Protein AF-A0AAW8WT25-F1 (afdb_monomer)

Radius of gyration: 12.59 Å; Cα contacts (8 Å, |Δi|>4): 162; chains: 1; bounding box: 33×20×33 Å

Organism: NCBI:txid47770

Mean predicted aligned error: 3.93 Å

Sequence (91 aa):
MKYDYIEYVPEHMKVQQSEVLHDDNVYGGQKILIYFTNTLNKTTGIAEVPTYKWIDKGNLSSDDIAFCNKVLHWNASGFFQNARDGGMKFA

Solvent-accessible surface area (backbone atoms only — not comparable to full-atom values): 5121 Å² total; per-residue (Å²): 109,81,27,67,73,51,71,42,72,94,76,31,34,38,36,29,29,32,45,71,38,80,36,87,90,38,87,88,36,47,34,33,45,38,38,41,31,33,67,85,80,66,33,38,30,34,32,33,41,85,80,69,44,71,80,39,59,71,75,50,48,74,66,55,50,55,48,51,52,50,53,52,68,78,36,50,69,56,52,54,53,36,18,72,68,73,28,69,79,85,127

Foldseek 3Di:
DKAWDDADVVQQKTKIKAAWDADPVDVVRTKMKIKIARNPPRFIWIAMPPVRHTPGPGPDDPVRNVVVSVVCVVCRVVRNVQNPVVYDDDD

Secondary structure (DSSP, 8-state):
-EEEEEEETTTTEEEEEEPPEE-TTSTTSEEEEEEEEETTT--EEEEEETT--EEE-TT--HHHHHHHHHHHHHHHHHHHHHHHTTS----

Structure (mmCIF, N/CA/C/O backbone):
data_AF-A0AAW8WT25-F1
#
_entry.id   AF-A0AAW8WT25-F1
#
loop_
_atom_site.group_PDB
_atom_site.id
_atom_site.type_symbol
_atom_site.label_atom_id
_atom_site.label_alt_id
_atom_site.label_comp_id
_atom_site.label_asym_id
_atom_site.label_entity_id
_atom_site.label_seq_id
_atom_site.pdbx_PDB_ins_code
_atom_site.Cartn_x
_atom_site.Cartn_y
_atom_site.Cartn_z
_atom_site.occupancy
_atom_site.B_iso_or_equiv
_atom_site.auth_seq_id
_atom_site.auth_comp_id
_atom_site.auth_asym_id
_atom_site.auth_atom_id
_atom_site.pdbx_PDB_model_num
ATOM 1 N N . MET A 1 1 ? 13.082 -5.884 0.404 1.00 76.25 1 MET A N 1
ATOM 2 C CA . MET A 1 1 ? 12.903 -5.418 1.810 1.00 76.25 1 MET A CA 1
ATOM 3 C C . MET A 1 1 ? 11.654 -4.540 1.935 1.00 76.25 1 MET A C 1
ATOM 5 O O . MET A 1 1 ? 11.144 -4.127 0.901 1.00 76.25 1 MET A O 1
ATOM 9 N N . LYS A 1 2 ? 11.129 -4.297 3.152 1.00 84.88 2 LYS A N 1
ATOM 10 C CA . LYS A 1 2 ? 10.028 -3.343 3.406 1.00 84.88 2 LYS A CA 1
ATOM 11 C C . LYS A 1 2 ? 10.550 -2.140 4.191 1.00 84.88 2 LYS A C 1
ATOM 13 O O . LYS A 1 2 ? 11.204 -2.335 5.211 1.00 84.88 2 LYS A O 1
ATOM 18 N N . TYR A 1 3 ? 10.218 -0.940 3.740 1.00 88.00 3 TYR A N 1
ATOM 19 C CA . TYR A 1 3 ? 10.615 0.327 4.342 1.00 88.00 3 TYR A CA 1
ATOM 20 C C . TYR A 1 3 ? 9.388 1.092 4.816 1.00 88.00 3 TYR A C 1
ATOM 22 O O . TYR A 1 3 ? 8.397 1.178 4.089 1.00 88.00 3 TYR A O 1
ATOM 30 N N . ASP A 1 4 ? 9.454 1.652 6.020 1.00 91.38 4 ASP A N 1
ATOM 31 C CA . ASP A 1 4 ? 8.417 2.558 6.505 1.00 91.38 4 ASP A CA 1
ATOM 32 C C . ASP A 1 4 ? 8.409 3.837 5.659 1.00 91.38 4 ASP A C 1
ATOM 34 O O . ASP A 1 4 ? 9.466 4.367 5.308 1.00 91.38 4 ASP A O 1
ATOM 38 N N . TYR A 1 5 ? 7.207 4.299 5.308 1.00 90.44 5 TYR A N 1
ATOM 39 C CA . TYR A 1 5 ? 7.013 5.520 4.532 1.00 90.44 5 TYR A CA 1
ATOM 40 C C . TYR A 1 5 ? 6.241 6.568 5.331 1.00 90.44 5 TYR A C 1
ATOM 42 O O . TYR A 1 5 ? 6.769 7.629 5.623 1.00 90.44 5 TYR A O 1
ATOM 50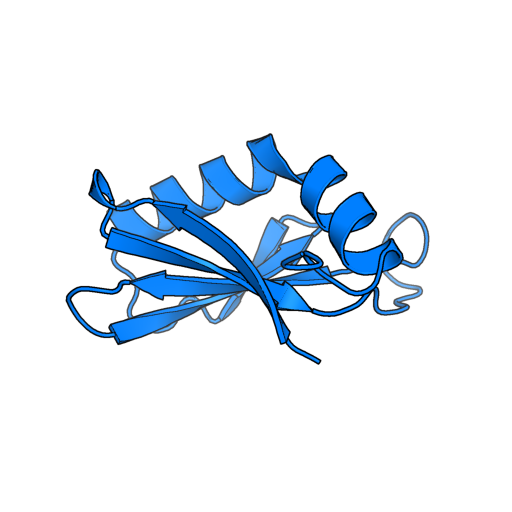 N N . ILE A 1 6 ? 4.997 6.300 5.720 1.00 93.00 6 ILE A N 1
ATOM 51 C CA . ILE A 1 6 ? 4.221 7.262 6.511 1.00 93.00 6 ILE A CA 1
ATOM 52 C C . ILE A 1 6 ? 3.168 6.546 7.345 1.00 93.00 6 ILE A C 1
ATOM 54 O O . ILE A 1 6 ? 2.687 5.474 6.974 1.00 93.00 6 ILE A O 1
ATOM 58 N N . GLU A 1 7 ? 2.789 7.154 8.462 1.00 94.00 7 GLU A N 1
ATOM 59 C CA . GLU A 1 7 ? 1.656 6.726 9.270 1.00 94.00 7 GLU A CA 1
ATOM 60 C C . GLU A 1 7 ? 0.637 7.862 9.369 1.00 94.00 7 GLU A C 1
ATOM 62 O O . GLU A 1 7 ? 0.922 8.941 9.888 1.00 94.00 7 GLU A O 1
ATOM 67 N N . TYR A 1 8 ? -0.559 7.612 8.843 1.00 93.19 8 TYR A N 1
ATOM 68 C CA . TYR A 1 8 ? -1.711 8.497 8.925 1.00 93.19 8 TYR A CA 1
ATOM 69 C C . TYR A 1 8 ? -2.520 8.123 10.162 1.00 93.19 8 TYR A C 1
ATOM 71 O O . TYR A 1 8 ? -3.339 7.206 10.135 1.00 93.19 8 TYR A O 1
ATOM 79 N N . VAL A 1 9 ? -2.236 8.799 11.275 1.00 91.94 9 VAL A N 1
ATOM 80 C CA . VAL A 1 9 ? -2.855 8.507 12.576 1.00 91.94 9 VAL A CA 1
ATOM 81 C C . VAL A 1 9 ? -4.382 8.701 12.573 1.00 91.94 9 VAL A C 1
ATOM 83 O O . VAL A 1 9 ? -5.056 7.804 13.079 1.00 91.94 9 VAL A O 1
ATOM 86 N N . PRO A 1 10 ? -4.957 9.789 12.010 1.00 91.38 10 PRO A N 1
ATOM 87 C CA . PRO A 1 10 ? -6.413 9.990 12.006 1.00 91.38 10 PRO A CA 1
ATOM 88 C C . PRO A 1 10 ? -7.171 8.935 11.190 1.00 91.38 10 PRO A C 1
ATOM 90 O O . PRO A 1 10 ? -8.255 8.511 11.574 1.00 91.38 10 PRO A O 1
ATOM 93 N N . GLU A 1 11 ? -6.587 8.488 10.081 1.00 94.50 11 GLU A N 1
ATOM 94 C CA . GLU A 1 11 ? -7.132 7.455 9.196 1.00 94.50 11 GLU A CA 1
ATOM 95 C C . GLU A 1 11 ? -6.697 6.043 9.602 1.00 94.50 11 GLU A C 1
ATOM 97 O O . GLU A 1 11 ? -7.027 5.070 8.927 1.00 94.50 11 GLU A O 1
ATOM 102 N N . HIS A 1 12 ? -5.946 5.925 10.701 1.00 95.75 12 HIS A N 1
ATOM 103 C CA . HIS A 1 12 ? -5.416 4.675 11.226 1.00 95.75 12 HIS A CA 1
ATOM 104 C C . HIS A 1 12 ? -4.703 3.832 10.167 1.00 95.75 12 HIS A C 1
ATOM 106 O O . HIS A 1 12 ? -4.900 2.623 10.096 1.00 95.75 12 HIS A O 1
ATOM 112 N N . MET A 1 13 ? -3.874 4.454 9.330 1.00 97.38 13 MET A N 1
ATOM 113 C CA . MET A 1 13 ? -3.260 3.782 8.189 1.00 97.38 13 MET A CA 1
ATOM 114 C C . MET A 1 13 ? -1.742 3.907 8.220 1.00 97.38 13 MET A C 1
ATOM 116 O O . MET A 1 13 ? -1.187 4.993 8.056 1.00 97.38 13 MET A O 1
ATOM 120 N N . LYS A 1 14 ? -1.056 2.772 8.357 1.00 97.00 14 LYS A N 1
ATOM 121 C CA . LYS A 1 14 ? 0.391 2.679 8.161 1.00 97.00 14 LYS A CA 1
ATOM 122 C C . LYS A 1 14 ? 0.693 2.299 6.716 1.00 97.00 14 LYS A C 1
ATOM 124 O O . LYS A 1 14 ? 0.116 1.350 6.182 1.00 97.00 14 LYS A O 1
ATOM 129 N N . VAL A 1 15 ? 1.631 3.017 6.108 1.00 96.44 15 VAL A N 1
ATOM 130 C CA . VAL A 1 15 ? 2.099 2.798 4.740 1.00 96.44 15 VAL A CA 1
ATOM 131 C C . VAL A 1 15 ? 3.575 2.435 4.765 1.00 96.44 15 VAL A C 1
ATOM 133 O O . VAL A 1 15 ? 4.410 3.140 5.337 1.00 96.44 15 VAL A O 1
ATOM 136 N N . GLN A 1 16 ? 3.895 1.331 4.107 1.00 95.75 16 GLN A N 1
ATOM 137 C CA . GLN A 1 16 ? 5.256 0.871 3.874 1.00 95.75 16 GLN A CA 1
ATOM 138 C C . GLN A 1 16 ? 5.446 0.621 2.383 1.00 95.75 16 GLN A C 1
ATOM 140 O O . GLN A 1 16 ? 4.477 0.479 1.640 1.00 95.75 16 GLN A O 1
ATOM 145 N N . GLN A 1 17 ? 6.688 0.497 1.942 1.00 94.56 17 GLN A N 1
ATOM 146 C CA . GLN A 1 17 ? 6.994 0.224 0.546 1.00 94.56 17 GLN A CA 1
ATOM 147 C C . GLN A 1 17 ? 8.136 -0.768 0.366 1.00 94.56 17 GLN A C 1
ATOM 149 O O . GLN A 1 17 ? 8.923 -0.995 1.283 1.00 94.56 17 GLN A O 1
ATOM 154 N N . SER A 1 18 ? 8.227 -1.375 -0.813 1.00 93.00 18 SER A N 1
ATOM 155 C CA . SER A 1 18 ? 9.388 -2.169 -1.204 1.00 93.00 18 SER A CA 1
ATOM 156 C C . SER A 1 18 ? 10.555 -1.298 -1.671 1.00 93.00 18 SER A C 1
ATOM 158 O O . SER A 1 18 ? 10.422 -0.093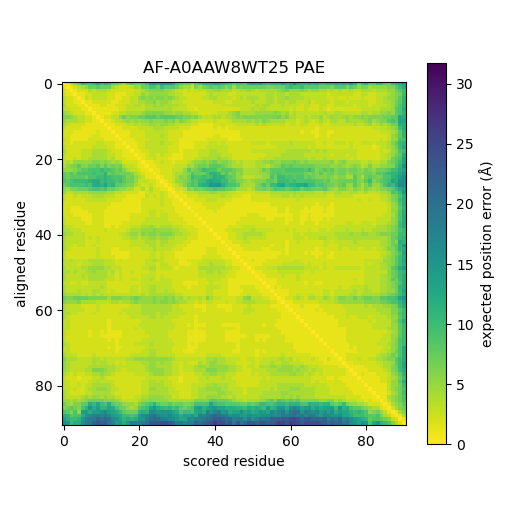 -1.878 1.00 93.00 18 SER A O 1
ATOM 160 N N . GLU A 1 19 ? 11.697 -1.938 -1.904 1.00 90.94 19 GLU A N 1
ATOM 161 C CA . GLU A 1 19 ? 12.707 -1.407 -2.823 1.00 90.94 19 GLU A CA 1
ATOM 162 C C . GLU A 1 19 ? 12.146 -1.263 -4.247 1.00 90.94 19 GLU A C 1
ATOM 164 O O . GLU A 1 19 ? 11.069 -1.785 -4.565 1.00 90.94 19 GLU A O 1
ATOM 169 N N . VAL A 1 20 ? 12.888 -0.569 -5.113 1.00 91.25 20 VAL A N 1
ATOM 170 C CA . VAL A 1 20 ? 12.570 -0.529 -6.543 1.00 91.25 20 VAL A CA 1
ATOM 171 C C . VAL A 1 20 ? 12.766 -1.922 -7.130 1.00 91.25 20 VAL A C 1
ATOM 173 O O . VAL A 1 20 ? 13.850 -2.493 -7.053 1.00 91.25 20 VAL A O 1
ATOM 176 N N . LEU A 1 21 ? 11.717 -2.449 -7.746 1.00 91.06 21 LEU A N 1
ATOM 177 C CA . LEU A 1 21 ? 11.731 -3.714 -8.465 1.00 91.06 21 LEU A CA 1
ATOM 178 C C . LEU A 1 21 ? 11.775 -3.441 -9.967 1.00 91.06 21 LEU A C 1
ATOM 180 O O . LEU A 1 21 ? 11.178 -2.477 -10.449 1.00 91.06 21 LEU A O 1
ATOM 184 N N . HIS A 1 22 ? 12.453 -4.308 -10.708 1.00 90.44 22 HIS A N 1
ATOM 185 C CA . HIS A 1 22 ? 12.458 -4.259 -12.165 1.00 90.44 22 HIS A CA 1
ATOM 186 C C . HIS A 1 22 ? 11.260 -5.034 -12.735 1.00 90.44 22 HIS A C 1
ATOM 188 O O . HIS A 1 22 ? 10.956 -6.130 -12.260 1.00 90.44 22 HIS A O 1
ATOM 194 N N . ASP A 1 23 ? 10.570 -4.462 -13.723 1.00 88.44 23 ASP A N 1
ATOM 195 C CA . ASP A 1 23 ? 9.476 -5.117 -14.454 1.00 88.44 23 ASP A CA 1
ATOM 196 C C . ASP A 1 23 ? 9.365 -4.557 -15.876 1.00 88.44 23 ASP A C 1
ATOM 198 O O . ASP A 1 23 ? 8.935 -3.418 -16.066 1.00 88.44 23 ASP A O 1
ATOM 202 N N . ASP A 1 24 ? 9.721 -5.371 -16.870 1.00 88.75 24 ASP A N 1
ATOM 203 C CA . ASP A 1 24 ? 9.711 -4.999 -18.291 1.00 88.75 24 ASP A CA 1
ATOM 204 C C . ASP A 1 24 ? 8.309 -4.698 -18.843 1.00 88.75 24 ASP A C 1
ATOM 206 O O . ASP A 1 24 ? 8.174 -4.071 -19.894 1.00 88.75 24 ASP A O 1
ATOM 210 N N . ASN A 1 25 ? 7.249 -5.112 -18.141 1.00 86.81 25 ASN A N 1
ATOM 211 C CA . ASN A 1 25 ? 5.867 -4.869 -18.560 1.00 86.81 25 ASN A CA 1
ATOM 212 C C . ASN A 1 25 ? 5.324 -3.520 -18.066 1.00 86.81 25 ASN A C 1
ATOM 214 O O . ASN A 1 25 ? 4.190 -3.154 -18.380 1.00 86.81 25 ASN A O 1
ATOM 218 N N . VAL A 1 26 ? 6.110 -2.780 -17.280 1.00 84.69 26 VAL A N 1
ATOM 219 C CA . VAL A 1 26 ? 5.750 -1.469 -16.741 1.00 84.69 26 VAL A CA 1
ATOM 220 C C . VAL A 1 26 ? 6.532 -0.387 -17.480 1.00 84.69 26 VAL A C 1
ATOM 222 O O . VAL A 1 26 ? 7.737 -0.500 -17.693 1.00 84.69 26 VAL A O 1
ATOM 225 N N . TYR A 1 27 ? 5.858 0.703 -17.854 1.00 78.50 27 TYR A N 1
ATOM 226 C CA . TYR A 1 27 ? 6.523 1.847 -18.479 1.00 78.50 27 TYR A CA 1
ATOM 227 C C . TYR A 1 27 ? 7.640 2.391 -17.573 1.00 78.50 27 TYR A C 1
ATOM 229 O O . TYR A 1 27 ? 7.401 2.742 -16.419 1.00 78.50 27 TYR A O 1
ATOM 237 N N . GLY A 1 28 ? 8.865 2.455 -18.101 1.00 82.88 28 GLY A N 1
ATOM 238 C CA . GLY A 1 28 ? 10.063 2.826 -17.339 1.00 82.88 28 GLY A CA 1
ATOM 239 C C . GLY A 1 28 ? 10.762 1.660 -16.631 1.00 82.88 28 GLY A C 1
ATOM 240 O O . GLY A 1 28 ? 11.768 1.888 -15.965 1.00 82.88 28 GLY A O 1
ATOM 241 N N . GLY A 1 29 ? 10.265 0.425 -16.774 1.00 90.06 29 GLY A N 1
ATOM 242 C CA . GLY A 1 29 ? 10.923 -0.796 -16.303 1.00 90.06 29 GLY A CA 1
ATOM 243 C C . GLY A 1 29 ? 11.020 -0.924 -14.782 1.00 90.06 29 GLY A C 1
ATOM 244 O O . GLY A 1 29 ? 11.781 -1.749 -14.284 1.00 90.06 29 GLY A O 1
ATOM 245 N N . GLN A 1 30 ? 10.335 -0.067 -14.024 1.00 91.06 30 GLN A N 1
ATOM 246 C CA . GLN A 1 30 ? 10.475 0.041 -12.575 1.00 91.06 30 GLN A CA 1
ATOM 247 C C . GLN A 1 30 ? 9.104 0.046 -11.914 1.00 91.06 30 GLN A C 1
ATOM 249 O O . GLN A 1 30 ? 8.217 0.802 -12.313 1.00 91.06 30 GLN A O 1
ATOM 254 N N . LYS A 1 31 ? 8.955 -0.751 -10.857 1.00 93.69 31 LYS A N 1
ATOM 255 C CA . LYS A 1 31 ? 7.763 -0.767 -10.011 1.00 93.69 31 LYS A CA 1
ATOM 256 C C . LYS A 1 31 ? 8.114 -0.825 -8.534 1.00 93.69 31 LYS A C 1
ATOM 258 O O . LYS A 1 31 ? 9.196 -1.265 -8.155 1.00 93.69 31 LYS A O 1
ATOM 263 N N . ILE A 1 32 ? 7.175 -0.405 -7.698 1.00 94.00 32 ILE A N 1
ATOM 264 C CA . ILE A 1 32 ? 7.275 -0.482 -6.238 1.00 94.00 32 ILE A CA 1
ATOM 265 C C . ILE A 1 32 ? 5.980 -1.059 -5.699 1.00 94.00 32 ILE A C 1
ATOM 267 O O . ILE A 1 32 ? 4.899 -0.716 -6.174 1.00 94.00 32 ILE A O 1
ATOM 271 N N . LEU A 1 33 ? 6.100 -1.918 -4.692 1.00 95.75 33 LEU A N 1
ATOM 272 C CA . LEU A 1 33 ? 4.967 -2.433 -3.940 1.00 95.75 33 LEU A CA 1
ATOM 273 C C . LEU A 1 33 ? 4.725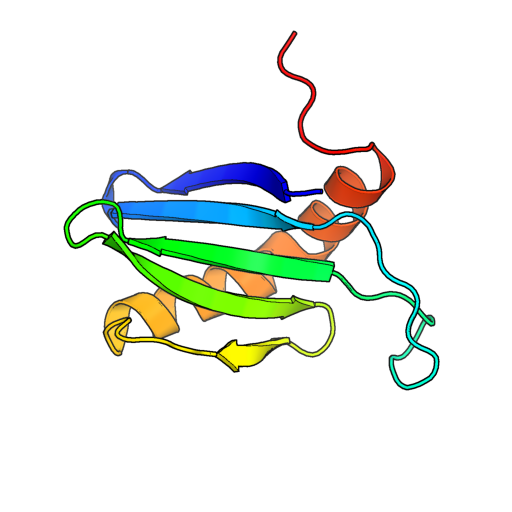 -1.550 -2.724 1.00 95.75 33 LEU A C 1
ATOM 275 O O . LEU A 1 33 ? 5.636 -1.336 -1.927 1.00 95.75 33 LEU A O 1
ATOM 279 N N . ILE A 1 34 ? 3.497 -1.076 -2.569 1.00 96.88 34 ILE A N 1
ATOM 280 C CA . ILE A 1 34 ? 3.038 -0.289 -1.431 1.00 96.88 34 ILE A CA 1
ATOM 281 C C . ILE A 1 34 ? 2.164 -1.178 -0.564 1.00 96.88 34 ILE A C 1
ATOM 283 O O . ILE A 1 34 ? 1.186 -1.760 -1.032 1.00 96.88 34 ILE A O 1
ATOM 287 N N . TYR A 1 35 ? 2.536 -1.284 0.702 1.00 97.12 35 TYR A N 1
ATOM 288 C CA . TYR A 1 35 ? 1.847 -2.067 1.709 1.00 97.12 35 TYR A CA 1
ATOM 289 C C . TYR A 1 35 ? 1.071 -1.122 2.614 1.00 97.12 35 TYR A C 1
ATOM 291 O O . TYR A 1 35 ? 1.645 -0.232 3.240 1.00 97.12 35 TYR A O 1
ATOM 299 N N . PHE A 1 36 ? -0.225 -1.361 2.710 1.00 97.62 36 PHE A N 1
ATOM 300 C CA . PHE A 1 36 ? -1.134 -0.665 3.602 1.00 97.62 36 PHE A CA 1
ATOM 301 C C . PHE A 1 36 ? -1.476 -1.568 4.779 1.00 97.62 36 PHE A C 1
ATOM 303 O O . PHE A 1 36 ? -1.656 -2.776 4.620 1.00 97.62 36 PHE A O 1
ATOM 310 N N . THR A 1 37 ? -1.539 -0.996 5.974 1.00 97.69 37 THR A N 1
ATOM 311 C CA . THR A 1 37 ? -1.993 -1.677 7.187 1.00 97.69 37 THR A CA 1
ATOM 312 C C . THR A 1 37 ? -2.886 -0.737 7.972 1.00 97.69 37 THR A C 1
ATOM 314 O O . THR A 1 37 ? -2.409 0.274 8.486 1.00 97.69 37 THR A O 1
ATOM 317 N N . ASN A 1 38 ? -4.162 -1.091 8.108 1.00 97.12 38 ASN A N 1
ATOM 318 C CA . ASN A 1 38 ? -5.043 -0.398 9.031 1.00 97.12 38 ASN A CA 1
ATOM 319 C C . ASN A 1 38 ? -4.621 -0.760 10.467 1.00 97.12 38 ASN A C 1
ATOM 321 O O . ASN A 1 38 ? -4.559 -1.929 10.853 1.00 97.12 38 ASN A O 1
ATOM 325 N N . THR A 1 39 ? -4.248 0.237 11.260 1.00 96.12 39 THR A N 1
ATOM 326 C CA . THR A 1 39 ? -3.629 0.050 12.569 1.00 96.12 39 THR A CA 1
ATOM 327 C C . THR A 1 39 ? -4.637 -0.290 13.664 1.00 96.12 39 THR A C 1
ATOM 329 O O . THR A 1 39 ? -4.210 -0.870 14.669 1.00 96.12 39 THR A O 1
ATOM 332 N N . LEU A 1 40 ? -5.939 -0.037 13.458 1.00 94.88 40 LEU A N 1
ATOM 333 C CA . LEU A 1 40 ? -7.013 -0.411 14.388 1.00 94.88 40 LEU A CA 1
ATOM 334 C C . LEU A 1 40 ? -7.315 -1.907 14.343 1.00 94.88 40 LEU A C 1
ATOM 336 O O . LEU A 1 40 ? -7.323 -2.572 15.375 1.00 94.88 40 LEU A O 1
ATOM 340 N N . ASN A 1 41 ? -7.571 -2.435 13.147 1.00 95.69 41 ASN A N 1
ATOM 341 C CA . ASN A 1 41 ? -8.066 -3.802 12.953 1.00 95.69 41 ASN A CA 1
ATOM 342 C C . ASN A 1 41 ? -7.019 -4.751 12.336 1.00 95.69 41 ASN A C 1
ATOM 344 O O . ASN A 1 41 ? -7.293 -5.936 12.162 1.00 95.69 41 ASN A O 1
ATOM 348 N N . LYS A 1 42 ? -5.819 -4.241 12.024 1.00 96.06 42 LYS A N 1
ATOM 349 C CA . LYS A 1 42 ? -4.684 -4.974 11.438 1.00 96.06 42 LYS A CA 1
ATOM 350 C C . LYS A 1 42 ? -4.948 -5.563 10.050 1.00 96.06 42 LYS A C 1
ATOM 352 O O . LYS A 1 42 ? -4.170 -6.402 9.599 1.00 96.06 42 LYS A O 1
ATOM 357 N N . THR A 1 43 ? -5.991 -5.122 9.344 1.00 96.69 43 THR A N 1
ATOM 358 C CA . THR A 1 43 ? -6.209 -5.533 7.952 1.00 96.69 43 THR A CA 1
ATOM 359 C C . THR A 1 43 ? -5.169 -4.897 7.044 1.00 96.69 43 THR A C 1
ATOM 361 O O . THR A 1 43 ? -4.794 -3.739 7.234 1.00 96.69 43 THR A O 1
ATOM 364 N N . THR A 1 44 ? -4.711 -5.644 6.047 1.00 97.12 44 THR A N 1
ATOM 365 C CA . THR A 1 44 ? -3.635 -5.219 5.155 1.00 97.12 44 THR A CA 1
ATOM 366 C C . THR A 1 44 ? -4.071 -5.250 3.699 1.00 97.12 44 THR A C 1
ATOM 368 O O . THR A 1 44 ? -5.021 -5.940 3.333 1.00 97.12 44 THR A O 1
ATOM 371 N N . GLY A 1 45 ? -3.355 -4.500 2.868 1.00 97.31 45 GLY A N 1
ATOM 372 C CA . GLY A 1 45 ? -3.494 -4.534 1.419 1.00 97.31 45 GLY A CA 1
ATOM 373 C C . GLY A 1 45 ? -2.189 -4.152 0.731 1.00 97.31 45 GLY A C 1
ATOM 374 O O . GLY A 1 45 ? -1.283 -3.590 1.349 1.00 97.31 45 GLY A O 1
ATOM 375 N N . ILE A 1 46 ? -2.079 -4.497 -0.546 1.00 97.75 46 ILE A N 1
ATOM 376 C CA . ILE A 1 46 ? -0.888 -4.323 -1.369 1.00 97.75 46 ILE A CA 1
ATOM 377 C C . ILE A 1 46 ? -1.301 -3.775 -2.732 1.00 97.75 46 ILE A C 1
ATOM 379 O O . ILE A 1 46 ? -2.125 -4.365 -3.437 1.00 97.75 46 ILE A O 1
ATOM 383 N N . ALA A 1 47 ? -0.672 -2.679 -3.130 1.00 97.38 47 ALA A N 1
ATOM 384 C CA . ALA A 1 47 ? -0.808 -2.104 -4.459 1.00 97.38 47 ALA A CA 1
ATOM 385 C C . ALA A 1 47 ? 0.564 -1.877 -5.095 1.00 97.38 47 ALA A C 1
ATOM 387 O O . ALA A 1 47 ? 1.582 -1.864 -4.406 1.00 97.38 47 ALA A O 1
ATOM 388 N N . GLU A 1 48 ? 0.597 -1.693 -6.408 1.00 94.62 48 GLU A N 1
ATOM 389 C CA . GLU A 1 48 ? 1.810 -1.357 -7.152 1.00 94.62 48 GLU A CA 1
ATOM 390 C C . GLU A 1 48 ? 1.753 0.054 -7.745 1.00 94.62 48 GLU A C 1
ATOM 392 O O . GLU A 1 48 ? 0.711 0.536 -8.183 1.00 94.62 48 GLU A O 1
ATOM 397 N N . VAL A 1 49 ? 2.907 0.714 -7.775 1.00 93.69 49 VAL A N 1
ATOM 398 C CA . VAL A 1 49 ? 3.151 1.997 -8.450 1.00 93.69 49 VAL A CA 1
ATOM 399 C C . VAL A 1 49 ? 4.170 1.723 -9.567 1.00 93.69 49 VAL A C 1
ATOM 401 O O . VAL A 1 49 ? 5.107 0.956 -9.328 1.00 93.69 49 VAL A O 1
ATOM 404 N N . PRO A 1 50 ? 4.003 2.277 -10.787 1.00 92.31 50 PRO A N 1
ATOM 405 C CA . PRO A 1 50 ? 3.139 3.400 -11.166 1.00 92.31 50 PRO A CA 1
ATOM 406 C C . PRO A 1 50 ? 1.762 3.020 -11.726 1.00 92.31 50 PRO A C 1
ATOM 408 O O . PRO A 1 50 ? 1.008 3.908 -12.101 1.00 92.31 50 PRO A O 1
ATOM 411 N N . THR A 1 51 ? 1.415 1.737 -11.815 1.00 92.06 51 THR A N 1
ATOM 412 C CA . THR A 1 51 ? 0.142 1.290 -12.415 1.00 92.06 51 THR A CA 1
ATOM 413 C C . THR A 1 51 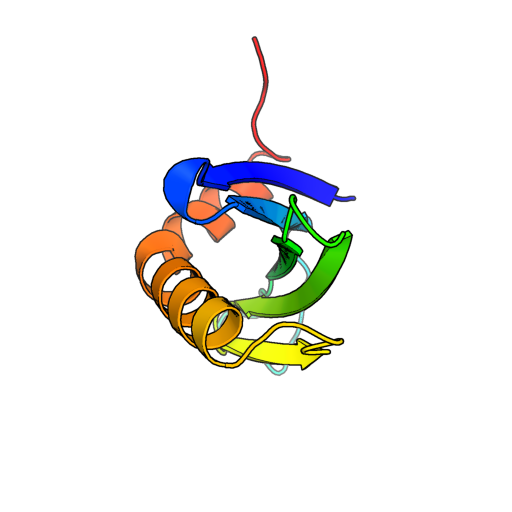? -1.072 1.525 -11.511 1.00 92.06 51 THR A C 1
ATOM 415 O O . THR A 1 51 ? -2.203 1.474 -11.988 1.00 92.06 51 THR A O 1
ATOM 418 N N . TYR A 1 52 ? -0.851 1.764 -10.213 1.00 94.00 52 TYR A N 1
ATOM 419 C CA . TYR A 1 52 ? -1.878 1.915 -9.172 1.00 94.00 52 TYR A CA 1
ATOM 420 C C . TYR A 1 52 ? -2.781 0.687 -9.018 1.00 94.00 52 TYR A C 1
ATOM 422 O O . TYR A 1 52 ? -3.876 0.754 -8.455 1.00 94.00 52 TYR A O 1
ATOM 430 N N . LYS A 1 53 ? -2.335 -0.459 -9.534 1.00 94.44 53 LYS A N 1
ATOM 431 C CA . LYS A 1 53 ? -3.099 -1.696 -9.498 1.00 94.44 53 LYS A CA 1
ATOM 432 C C . LYS A 1 53 ? -3.014 -2.301 -8.102 1.00 94.44 53 LYS A C 1
ATOM 434 O O . LYS A 1 53 ? -1.939 -2.424 -7.522 1.00 94.44 53 LYS A O 1
ATOM 439 N N . TRP A 1 54 ? -4.154 -2.739 -7.583 1.00 97.00 54 TRP A N 1
ATOM 440 C CA . TRP A 1 54 ? -4.185 -3.572 -6.387 1.00 97.00 54 TRP A CA 1
ATOM 441 C C . TRP A 1 54 ? -3.743 -4.991 -6.735 1.00 97.00 54 TRP A C 1
ATOM 443 O O . TRP A 1 54 ? -4.299 -5.614 -7.641 1.00 97.00 54 TRP A O 1
ATOM 453 N N . ILE A 1 55 ? -2.754 -5.489 -6.001 1.00 95.75 55 ILE A N 1
ATOM 454 C CA . ILE A 1 55 ? -2.337 -6.893 -6.046 1.00 95.75 55 ILE A CA 1
ATOM 455 C C . ILE A 1 55 ? -3.238 -7.697 -5.116 1.00 95.75 55 ILE A C 1
ATOM 457 O O . ILE A 1 55 ? -3.744 -8.747 -5.498 1.00 95.75 55 ILE A O 1
ATOM 461 N N . ASP A 1 56 ? -3.474 -7.158 -3.921 1.00 96.94 56 ASP A N 1
ATOM 462 C CA . ASP A 1 56 ? -4.377 -7.727 -2.933 1.00 96.94 56 ASP A CA 1
ATOM 463 C C . ASP A 1 56 ? -4.994 -6.603 -2.098 1.00 96.94 56 ASP A C 1
ATOM 465 O O . ASP A 1 56 ? -4.285 -5.751 -1.572 1.00 96.94 56 ASP A O 1
ATOM 469 N N . LYS A 1 57 ? -6.320 -6.578 -1.977 1.00 94.88 57 LYS A N 1
ATOM 470 C CA . LYS A 1 57 ? -7.023 -5.612 -1.117 1.00 94.88 57 LYS A CA 1
ATOM 471 C C . LYS A 1 57 ? -7.222 -6.143 0.306 1.00 94.88 57 LYS A C 1
ATOM 473 O O . LYS A 1 57 ? -7.629 -5.376 1.176 1.00 94.88 57 LYS A O 1
ATOM 478 N N . GLY A 1 58 ? -6.955 -7.431 0.531 1.00 93.62 58 GLY A N 1
ATOM 479 C CA . GLY A 1 58 ? -7.217 -8.122 1.782 1.00 93.62 58 GLY A CA 1
ATOM 480 C C . GLY A 1 58 ? -8.642 -7.874 2.271 1.00 93.62 58 GLY A C 1
ATOM 481 O O . GLY A 1 58 ? -9.601 -7.953 1.505 1.00 93.62 58 GLY A O 1
ATOM 482 N N . ASN A 1 59 ? -8.751 -7.521 3.552 1.00 95.38 59 ASN A N 1
ATOM 483 C CA . ASN A 1 59 ? -10.012 -7.178 4.216 1.00 95.38 59 ASN A CA 1
ATOM 484 C C . ASN A 1 59 ? -10.144 -5.669 4.491 1.00 95.38 59 ASN A C 1
ATOM 486 O O . ASN A 1 59 ? -10.865 -5.280 5.409 1.00 95.38 59 ASN A O 1
ATOM 490 N N . LEU A 1 60 ? -9.421 -4.821 3.748 1.00 95.81 60 LEU A N 1
ATOM 491 C CA . LEU A 1 60 ? -9.573 -3.369 3.862 1.00 95.81 60 LEU A CA 1
ATOM 492 C C . LEU A 1 60 ? -11.005 -2.962 3.503 1.00 95.81 60 LEU A C 1
ATOM 494 O O . LEU A 1 60 ? -11.591 -3.472 2.543 1.00 95.81 60 LEU A O 1
ATOM 498 N N . SER A 1 61 ? -11.565 -2.026 4.267 1.00 96.56 61 SER A N 1
ATOM 499 C CA . SER A 1 61 ? -12.889 -1.488 3.970 1.00 96.56 61 SER A CA 1
ATOM 500 C C . SER A 1 61 ? -12.874 -0.654 2.684 1.00 96.56 61 SER A C 1
ATOM 502 O O . SER A 1 61 ? -11.824 -0.225 2.200 1.00 96.56 61 SER A O 1
ATOM 504 N N . SER A 1 62 ? -14.052 -0.378 2.123 1.00 96.25 62 SER A N 1
ATOM 505 C CA . SER A 1 62 ? -14.170 0.508 0.958 1.00 96.25 62 SER A CA 1
ATOM 506 C C . SER A 1 62 ? -13.594 1.905 1.221 1.00 96.25 62 SER A C 1
ATOM 508 O O . SER A 1 62 ? -12.979 2.482 0.323 1.00 96.25 62 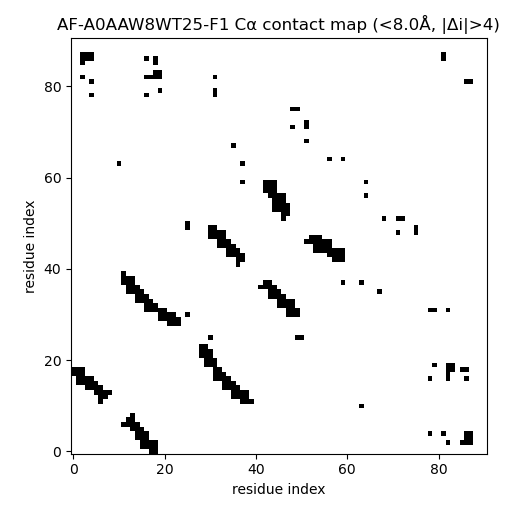SER A O 1
ATOM 510 N N . ASP A 1 63 ? -13.745 2.420 2.445 1.00 96.06 63 ASP A N 1
ATOM 511 C CA . ASP A 1 63 ? -13.218 3.727 2.850 1.00 96.06 63 ASP A CA 1
ATOM 512 C C . ASP A 1 63 ? -11.690 3.700 2.977 1.00 96.06 63 ASP A C 1
ATOM 514 O O . ASP A 1 63 ? -11.020 4.593 2.450 1.00 96.06 63 ASP A O 1
ATOM 518 N N . ASP A 1 64 ? -11.129 2.636 3.569 1.00 96.62 64 ASP A N 1
ATOM 519 C CA . ASP A 1 64 ? -9.677 2.416 3.599 1.00 96.62 64 ASP A CA 1
ATOM 520 C C . ASP A 1 64 ? -9.115 2.391 2.174 1.00 96.62 64 ASP A C 1
ATOM 522 O O . ASP A 1 64 ? -8.157 3.094 1.864 1.00 96.62 64 ASP A O 1
ATOM 526 N N . ILE A 1 65 ? -9.737 1.623 1.272 1.00 97.12 65 ILE A N 1
ATOM 527 C CA . ILE A 1 65 ? -9.302 1.505 -0.126 1.00 97.12 65 ILE A CA 1
ATOM 528 C C . ILE A 1 65 ? -9.366 2.865 -0.830 1.00 97.12 65 ILE A C 1
ATOM 530 O O . ILE A 1 65 ? -8.446 3.220 -1.572 1.00 97.12 65 ILE A O 1
ATOM 534 N N . ALA A 1 66 ? -10.430 3.642 -0.609 1.00 96.94 66 ALA A N 1
ATOM 535 C CA . ALA A 1 66 ? -10.568 4.976 -1.183 1.00 96.94 66 ALA A CA 1
ATOM 536 C C . ALA A 1 66 ? -9.460 5.921 -0.694 1.00 96.94 66 ALA A C 1
ATOM 538 O O . ALA A 1 66 ? -8.889 6.667 -1.495 1.00 96.94 66 ALA A O 1
ATOM 539 N N . PHE A 1 67 ? -9.120 5.864 0.594 1.00 96.88 67 PHE A N 1
ATOM 540 C CA . PHE A 1 67 ? -8.011 6.621 1.162 1.00 96.88 67 PHE A CA 1
ATOM 541 C C . PHE A 1 67 ? -6.655 6.161 0.608 1.00 96.88 67 PHE A C 1
ATOM 543 O O . PHE A 1 67 ? -5.893 6.981 0.094 1.00 96.88 67 PHE A O 1
ATOM 550 N N . CYS A 1 68 ? -6.377 4.856 0.613 1.00 96.94 68 CYS A N 1
ATOM 551 C CA . CYS A 1 68 ? -5.152 4.275 0.066 1.00 96.94 68 CYS A CA 1
ATOM 552 C C . CYS A 1 68 ? -4.942 4.665 -1.404 1.00 96.94 68 CYS A C 1
ATOM 554 O O . CYS A 1 68 ? -3.835 5.042 -1.780 1.00 96.94 68 CYS A O 1
ATOM 556 N N . ASN A 1 69 ? -5.995 4.667 -2.228 1.00 97.06 69 ASN A N 1
ATOM 557 C CA . ASN A 1 69 ? -5.902 5.129 -3.616 1.00 97.06 69 ASN A CA 1
ATOM 558 C C . ASN A 1 69 ? -5.463 6.599 -3.707 1.00 97.06 69 ASN A C 1
ATOM 560 O O . ASN A 1 69 ? -4.597 6.926 -4.516 1.00 97.06 69 ASN A O 1
ATOM 564 N N . LYS A 1 70 ? -5.995 7.490 -2.857 1.00 96.50 70 LYS A N 1
ATOM 565 C CA . LYS A 1 70 ? -5.536 8.892 -2.806 1.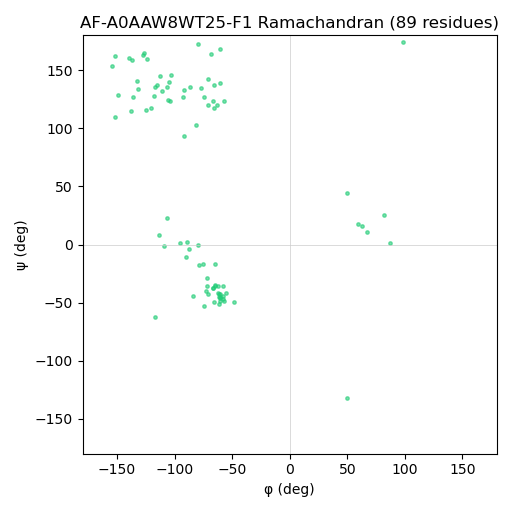00 96.50 70 LYS A CA 1
ATOM 566 C C . LYS A 1 70 ? -4.057 8.973 -2.439 1.00 96.50 70 LYS A C 1
ATOM 568 O O . LYS A 1 70 ? -3.303 9.667 -3.116 1.00 96.50 70 LYS A O 1
ATOM 573 N N . VAL A 1 71 ? -3.635 8.216 -1.424 1.00 95.38 71 VAL A N 1
ATOM 574 C CA . VAL A 1 71 ? -2.232 8.145 -0.995 1.00 95.38 71 VAL A CA 1
ATOM 575 C C . VAL A 1 71 ? -1.325 7.695 -2.145 1.00 95.38 71 VAL A C 1
ATOM 577 O O . VAL A 1 71 ? -0.291 8.325 -2.368 1.00 95.38 71 VAL A O 1
ATOM 580 N N . LEU A 1 72 ? -1.722 6.669 -2.907 1.00 95.38 72 LEU A N 1
ATOM 581 C CA . LEU A 1 72 ? -0.970 6.178 -4.067 1.00 95.38 72 LEU A CA 1
ATOM 582 C C . LEU A 1 72 ? -0.752 7.267 -5.124 1.00 95.38 72 LEU A C 1
ATOM 584 O O . LEU A 1 72 ? 0.366 7.447 -5.605 1.00 95.38 72 LEU A O 1
ATOM 588 N N . HIS A 1 73 ? -1.806 8.008 -5.466 1.00 93.62 73 HIS A N 1
ATOM 589 C CA . HIS A 1 73 ? -1.734 9.044 -6.495 1.00 93.62 73 HIS A CA 1
ATOM 590 C C . HIS A 1 73 ? -0.972 10.290 -6.036 1.00 93.62 73 HIS A C 1
ATOM 592 O O . HIS A 1 73 ? -0.188 10.837 -6.808 1.00 93.62 73 HIS A O 1
ATOM 598 N N . TRP A 1 74 ? -1.161 10.731 -4.791 1.00 93.25 74 TRP A N 1
ATOM 599 C CA . TRP A 1 74 ? -0.504 11.936 -4.273 1.00 93.25 74 TRP A CA 1
ATOM 600 C C . TRP A 1 74 ? 0.995 11.749 -4.035 1.00 93.25 74 TRP A C 1
ATOM 602 O O . TRP A 1 74 ? 1.750 12.710 -4.152 1.00 93.25 74 TRP A O 1
ATOM 612 N N . ASN A 1 75 ? 1.434 10.523 -3.738 1.00 92.00 75 ASN A N 1
ATOM 613 C CA . ASN A 1 75 ? 2.805 10.251 -3.301 1.00 92.00 75 ASN A CA 1
ATOM 614 C C . ASN A 1 75 ? 3.632 9.427 -4.300 1.00 92.00 75 ASN A C 1
ATOM 616 O O . ASN A 1 75 ? 4.754 9.047 -3.976 1.00 92.00 75 ASN A O 1
ATOM 620 N N . ALA A 1 76 ? 3.130 9.172 -5.517 1.00 88.06 76 ALA A N 1
ATOM 621 C CA . ALA A 1 76 ? 3.778 8.302 -6.508 1.00 88.06 76 ALA A CA 1
ATOM 622 C C . ALA A 1 76 ? 5.278 8.602 -6.709 1.00 88.06 76 ALA A C 1
ATOM 624 O O . ALA A 1 76 ? 6.114 7.704 -6.609 1.00 88.06 76 ALA A O 1
ATOM 625 N N . SER A 1 77 ? 5.634 9.873 -6.924 1.00 87.94 77 SER A N 1
ATOM 626 C CA . SER A 1 77 ? 7.034 10.298 -7.079 1.00 87.94 77 SER A CA 1
ATOM 627 C C . SER A 1 77 ? 7.851 10.124 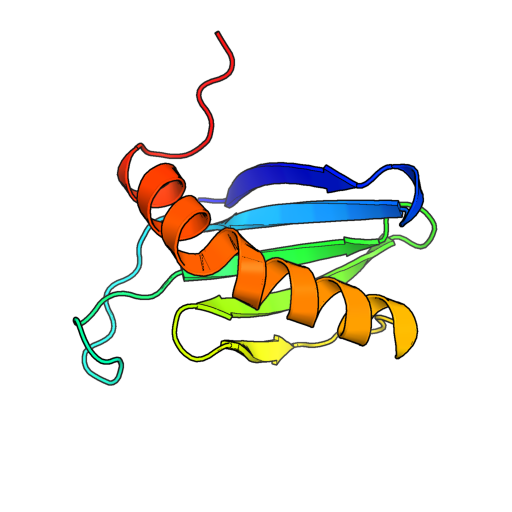-5.794 1.00 87.94 77 SER A C 1
ATOM 629 O O . SER A 1 77 ? 9.015 9.728 -5.850 1.00 87.94 77 SER A O 1
ATOM 631 N N . GLY A 1 78 ? 7.238 10.385 -4.635 1.00 90.31 78 GLY A N 1
ATOM 632 C CA . GLY A 1 78 ? 7.873 10.257 -3.323 1.00 90.31 78 GLY A CA 1
ATOM 633 C C . GLY A 1 78 ? 8.201 8.808 -2.965 1.00 90.31 78 GLY A C 1
ATOM 634 O O . GLY A 1 78 ? 9.277 8.548 -2.429 1.00 90.31 78 GLY A O 1
ATOM 635 N N . PHE A 1 79 ? 7.333 7.859 -3.329 1.00 91.69 79 PHE A N 1
ATOM 636 C CA . PHE A 1 79 ? 7.607 6.431 -3.164 1.00 91.69 79 PHE A CA 1
ATOM 637 C C . PHE A 1 79 ? 8.852 6.008 -3.947 1.00 91.69 79 PHE A C 1
ATOM 639 O O . PHE A 1 79 ? 9.768 5.406 -3.384 1.00 91.69 79 PHE A O 1
ATOM 646 N N . PHE A 1 80 ? 8.938 6.403 -5.223 1.00 89.44 80 PHE A N 1
ATOM 647 C CA . PHE A 1 80 ? 10.100 6.104 -6.061 1.00 89.44 80 PHE A CA 1
ATOM 648 C C . PHE A 1 80 ? 11.398 6.689 -5.534 1.00 89.44 80 PHE A C 1
ATOM 650 O O . PHE A 1 80 ? 12.402 5.980 -5.492 1.00 89.44 80 PHE A O 1
ATOM 657 N N . GLN A 1 81 ? 11.385 7.949 -5.108 1.00 89.44 81 GLN A N 1
ATOM 658 C CA . GLN A 1 81 ? 12.566 8.564 -4.518 1.00 89.44 81 GLN A CA 1
ATOM 659 C C . GLN A 1 81 ? 12.995 7.818 -3.250 1.00 89.44 81 GLN A C 1
ATOM 661 O O . GLN A 1 81 ? 14.132 7.364 -3.158 1.00 89.44 81 GLN A O 1
ATOM 666 N N . ASN A 1 82 ? 12.062 7.590 -2.324 1.00 88.56 82 ASN A N 1
ATOM 667 C CA . ASN A 1 82 ? 12.371 6.916 -1.070 1.00 88.56 82 ASN A CA 1
ATOM 668 C C . ASN A 1 82 ? 12.866 5.473 -1.284 1.00 88.56 82 ASN A C 1
ATOM 670 O O . ASN A 1 82 ? 13.769 5.026 -0.583 1.00 88.56 82 ASN A O 1
ATOM 674 N N . ALA A 1 83 ? 12.331 4.752 -2.272 1.00 87.88 83 ALA A N 1
ATOM 675 C CA . ALA A 1 83 ? 12.742 3.378 -2.554 1.00 87.88 83 ALA A CA 1
ATOM 676 C C . ALA A 1 83 ? 14.140 3.319 -3.184 1.00 87.88 83 A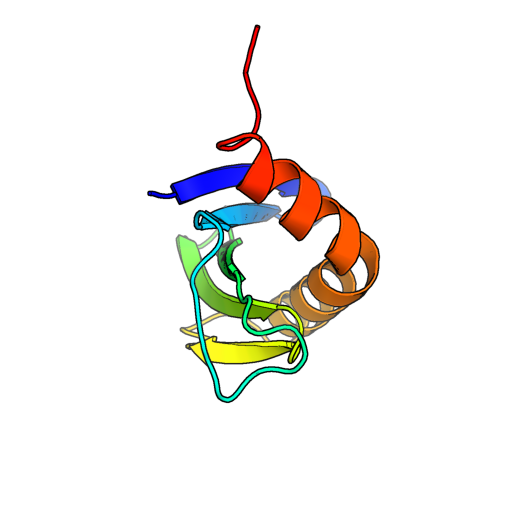LA A C 1
ATOM 678 O O . ALA A 1 83 ? 14.902 2.401 -2.886 1.00 87.88 83 ALA A O 1
ATOM 679 N N . ARG A 1 84 ? 14.492 4.302 -4.028 1.00 86.38 84 ARG A N 1
ATOM 680 C CA . ARG A 1 84 ? 15.845 4.443 -4.598 1.00 86.38 84 ARG A CA 1
ATOM 681 C C . ARG A 1 84 ? 16.888 4.747 -3.527 1.00 86.38 84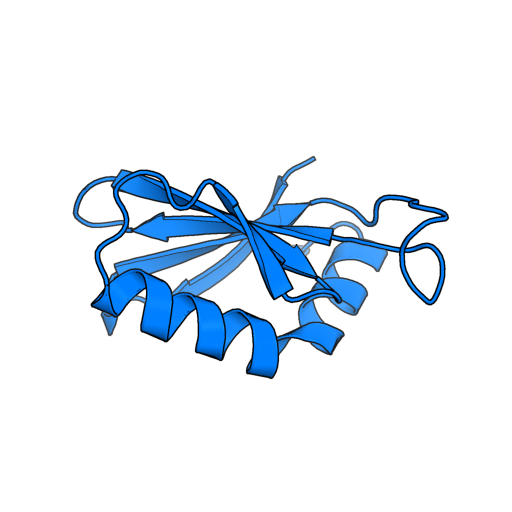 ARG A C 1
ATOM 683 O O . ARG A 1 84 ? 18.001 4.239 -3.613 1.00 86.38 84 ARG A O 1
ATOM 690 N N . ASP A 1 85 ? 16.510 5.507 -2.504 1.00 85.81 85 ASP A N 1
ATOM 691 C CA . ASP A 1 85 ? 17.395 5.876 -1.394 1.00 85.81 85 ASP A CA 1
ATOM 692 C C . ASP A 1 85 ? 17.559 4.757 -0.342 1.00 85.81 85 ASP A C 1
ATOM 694 O O . ASP A 1 85 ? 18.311 4.915 0.628 1.00 85.81 85 ASP A O 1
ATOM 698 N N . GLY A 1 86 ? 16.895 3.610 -0.548 1.00 79.31 86 GLY A N 1
ATOM 699 C CA . GLY A 1 86 ? 16.925 2.453 0.349 1.00 79.31 86 GLY A CA 1
ATOM 700 C C . GLY A 1 86 ? 15.973 2.563 1.543 1.00 79.31 86 GLY A C 1
ATOM 701 O O . GLY A 1 86 ? 16.233 1.947 2.575 1.00 79.31 86 GLY A O 1
ATOM 702 N N . GLY A 1 87 ? 14.895 3.342 1.419 1.00 74.94 87 GLY A N 1
ATOM 703 C CA . GLY A 1 87 ? 13.909 3.591 2.472 1.00 74.94 87 GLY A CA 1
ATOM 704 C C . GLY A 1 87 ? 14.129 4.902 3.233 1.00 74.94 87 GLY A C 1
ATOM 705 O O . GLY A 1 87 ? 15.121 5.604 3.033 1.00 74.94 87 GLY A O 1
ATOM 706 N N . MET A 1 88 ? 13.201 5.252 4.138 1.00 65.25 88 MET A N 1
ATOM 707 C CA . MET A 1 88 ? 13.445 6.348 5.085 1.00 65.25 88 MET A CA 1
ATOM 708 C C . MET A 1 88 ? 14.619 5.995 5.995 1.00 65.25 88 MET A C 1
ATOM 710 O O . MET A 1 88 ? 14.574 5.021 6.746 1.00 65.25 88 MET A O 1
ATOM 714 N N . LYS A 1 89 ? 15.662 6.822 5.950 1.00 55.66 89 LYS A N 1
ATOM 715 C CA . LYS A 1 89 ? 16.750 6.773 6.921 1.00 55.66 89 LYS A CA 1
ATOM 716 C C . LYS A 1 89 ? 16.286 7.529 8.160 1.00 55.66 89 LYS A C 1
ATOM 718 O O . LYS A 1 89 ? 16.256 8.756 8.150 1.00 55.66 89 LYS A O 1
ATOM 723 N N . PHE A 1 90 ? 15.893 6.805 9.202 1.00 49.12 90 PHE A N 1
ATOM 724 C CA . PHE A 1 90 ? 15.805 7.402 10.531 1.00 49.12 90 PHE A CA 1
ATOM 725 C C . PHE A 1 90 ? 17.237 7.760 10.954 1.00 49.12 90 PHE A C 1
ATOM 727 O O . PHE A 1 90 ? 18.102 6.882 10.975 1.00 49.12 90 PHE A O 1
ATOM 734 N N . ALA A 1 91 ? 17.489 9.055 11.155 1.00 36.81 91 ALA A N 1
ATOM 735 C CA . ALA A 1 91 ? 18.732 9.568 11.728 1.00 36.81 91 ALA A CA 1
ATOM 736 C C . ALA A 1 91 ? 18.747 9.364 13.247 1.00 36.81 91 ALA A C 1
ATOM 738 O O . ALA A 1 91 ? 17.650 9.417 13.850 1.00 36.81 91 ALA A O 1
#

pLDDT: mean 90.84, std 9.91, range [36.81, 97.75]

Nearest PDB structures (foldseek):
  8ae6-assembly1_Q  TM=3.125E-01  e=7.144E-01  Saccharomyces cerevisiae
  5mri-assembly1_A  TM=5.694E-01  e=5.678E+00  Homo sapiens